Protein AF-A0A537YYG1-F1 (afdb_monomer)

Solvent-accessible surface area (backbone atoms only — not comparable to full-atom values): 2538 Å² total; per-residue (Å²): 135,79,42,74,29,71,38,69,53,69,77,88,65,83,87,48,70,69,55,53,49,54,40,48,53,35,40,52,53,10,60,76,58,77,28,44,64,43,83,45,80,90

Sequence (42 aa):
MTVRCRFAPAPSGSLHVGNVRSALFSWLWARRNDGVFILRVE

pLDDT: mean 92.26, std 6.3, range [65.94, 97.44]

Foldseek 3Di:
DADEFEQEDEPPDDQDPVSVVVLVVRVVVNVVRVHYYYYHYD

Structure (mmCIF, N/CA/C/O backbone):
data_AF-A0A537YYG1-F1
#
_entry.id   AF-A0A537YYG1-F1
#
loop_
_atom_site.group_PDB
_atom_site.id
_atom_site.type_symbol
_atom_site.label_atom_id
_atom_site.label_alt_id
_atom_site.label_comp_id
_atom_site.label_asym_id
_atom_site.label_entity_id
_atom_site.label_seq_id
_atom_site.pdbx_PDB_ins_code
_atom_site.Cartn_x
_atom_site.Cartn_y
_atom_site.Cartn_z
_atom_site.occupancy
_atom_site.B_iso_or_equiv
_atom_site.auth_seq_id
_atom_site.auth_comp_id
_atom_site.auth_asym_id
_atom_site.auth_atom_id
_atom_site.pdbx_PDB_model_num
ATOM 1 N N . MET A 1 1 ? -17.183 11.668 8.490 1.00 65.94 1 MET A N 1
ATOM 2 C CA . MET A 1 1 ? -16.443 11.638 7.208 1.00 65.94 1 MET A CA 1
ATOM 3 C C . MET A 1 1 ? -15.661 10.337 7.160 1.00 65.94 1 MET A C 1
ATOM 5 O O . MET A 1 1 ? -14.934 10.076 8.106 1.00 65.94 1 MET A O 1
ATOM 9 N N . THR A 1 2 ? -15.824 9.517 6.124 1.00 85.69 2 THR A N 1
ATOM 10 C CA . THR A 1 2 ? -15.105 8.236 5.998 1.00 85.69 2 THR A CA 1
ATOM 11 C C . THR A 1 2 ? -13.723 8.478 5.389 1.00 85.69 2 THR A C 1
ATOM 13 O O . THR A 1 2 ? -13.627 9.083 4.319 1.00 85.69 2 THR A O 1
ATOM 16 N N . VAL A 1 3 ? -12.652 8.025 6.050 1.00 93.31 3 VAL A N 1
ATOM 17 C CA . VAL A 1 3 ? -11.276 8.132 5.531 1.00 93.31 3 VAL A CA 1
ATOM 18 C C . VAL A 1 3 ? -11.143 7.270 4.275 1.00 93.31 3 VAL A C 1
ATOM 20 O O . VAL A 1 3 ? -11.566 6.117 4.264 1.00 93.31 3 VAL A O 1
ATOM 23 N N . ARG A 1 4 ? -10.572 7.817 3.197 1.00 95.56 4 ARG A N 1
ATOM 24 C CA . ARG A 1 4 ? -10.350 7.091 1.936 1.00 95.56 4 ARG A CA 1
ATOM 25 C C . ARG A 1 4 ? -8.892 7.217 1.518 1.00 95.56 4 ARG A C 1
ATOM 27 O O . ARG A 1 4 ? -8.418 8.322 1.269 1.00 95.56 4 ARG A O 1
ATOM 34 N N . CYS A 1 5 ? -8.199 6.090 1.411 1.00 96.38 5 CYS A N 1
ATOM 35 C CA . CYS A 1 5 ? -6.814 6.021 0.947 1.00 96.38 5 CYS A CA 1
ATOM 36 C C . CYS A 1 5 ? -6.739 5.264 -0.377 1.00 96.38 5 CYS A C 1
ATOM 38 O O . CYS A 1 5 ? -7.557 4.3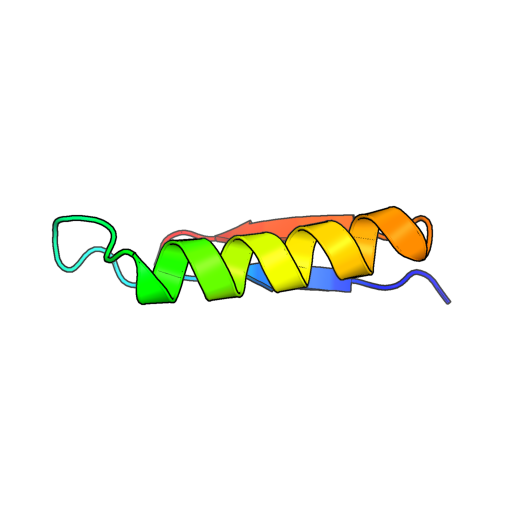80 -0.633 1.00 96.38 5 CYS A O 1
ATOM 40 N N . ARG A 1 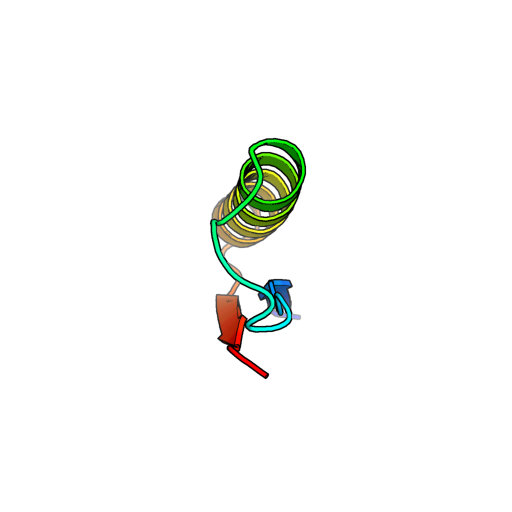6 ? -5.749 5.588 -1.217 1.00 95.12 6 ARG A N 1
ATOM 41 C CA . ARG A 1 6 ? -5.512 4.867 -2.471 1.00 95.12 6 ARG A CA 1
ATOM 42 C C . ARG A 1 6 ? -4.046 4.522 -2.672 1.00 95.12 6 ARG A C 1
ATOM 44 O O . ARG A 1 6 ? -3.175 5.298 -2.291 1.00 95.12 6 ARG A O 1
ATOM 51 N N . PHE A 1 7 ? -3.803 3.405 -3.341 1.00 94.81 7 PHE A N 1
ATOM 52 C CA . PHE A 1 7 ? -2.506 3.043 -3.895 1.00 94.81 7 PHE A CA 1
ATOM 53 C C . PHE A 1 7 ? -2.679 2.788 -5.396 1.00 94.81 7 PHE A C 1
ATOM 55 O O . PHE A 1 7 ? -3.513 1.971 -5.785 1.00 94.81 7 PHE A O 1
ATOM 62 N N . ALA A 1 8 ? -1.947 3.546 -6.215 1.00 93.19 8 ALA A N 1
ATOM 63 C CA . ALA A 1 8 ? -2.036 3.524 -7.673 1.00 93.19 8 ALA A CA 1
ATOM 64 C C . ALA A 1 8 ? -0.638 3.389 -8.304 1.00 93.19 8 ALA A C 1
ATOM 66 O O . ALA A 1 8 ? -0.052 4.404 -8.681 1.00 93.19 8 ALA A O 1
ATOM 67 N N . PRO A 1 9 ? -0.039 2.182 -8.325 1.00 89.50 9 PRO A N 1
ATOM 68 C CA . PRO A 1 9 ? 1.220 1.957 -9.022 1.00 89.50 9 PRO A CA 1
ATOM 69 C C . PRO A 1 9 ? 1.016 1.985 -10.541 1.00 89.50 9 PRO A C 1
ATOM 71 O O . PRO A 1 9 ? 0.001 1.501 -11.040 1.00 89.50 9 PRO A O 1
ATOM 74 N N . ALA A 1 10 ? 2.018 2.498 -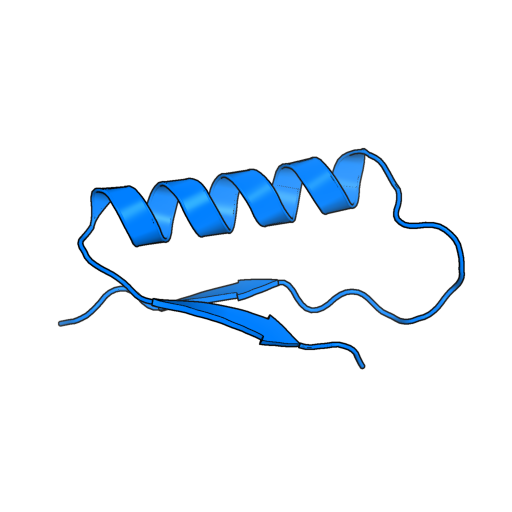11.257 1.00 88.00 10 ALA A N 1
ATOM 75 C CA . ALA A 1 10 ? 2.149 2.297 -12.697 1.00 88.00 10 ALA A CA 1
ATOM 76 C C . ALA A 1 10 ? 2.596 0.849 -12.990 1.00 88.00 10 ALA A C 1
ATOM 78 O O . ALA A 1 10 ? 3.319 0.264 -12.171 1.00 88.00 10 ALA A O 1
ATOM 79 N N . PRO A 1 11 ? 2.258 0.268 -14.154 1.00 82.00 11 PRO A N 1
ATOM 80 C CA . PRO A 1 11 ? 2.478 -1.137 -14.464 1.00 82.00 11 PRO A CA 1
ATOM 81 C C . PRO A 1 11 ? 3.865 -1.313 -15.099 1.00 82.00 11 PRO A C 1
ATOM 83 O O . PRO A 1 11 ? 4.031 -1.971 -16.122 1.00 82.00 11 PRO A O 1
ATOM 86 N N . SER A 1 12 ? 4.886 -0.681 -14.517 1.00 84.50 12 SER A N 1
ATOM 87 C CA . SER A 1 12 ? 6.243 -0.610 -15.075 1.00 84.50 12 SER A CA 1
ATOM 88 C C . SER A 1 12 ? 7.105 -1.848 -14.787 1.00 84.50 12 SER A C 1
ATOM 90 O O . SER A 1 12 ? 8.314 -1.823 -15.008 1.00 84.50 12 SER A O 1
ATOM 92 N N . GLY A 1 13 ? 6.496 -2.936 -14.303 1.00 82.75 13 GLY A N 1
ATOM 93 C CA . GLY A 1 13 ? 7.160 -4.198 -13.983 1.00 82.75 13 GLY A CA 1
ATOM 94 C C . GLY A 1 13 ? 6.972 -4.610 -12.523 1.00 82.75 13 GLY A C 1
ATOM 95 O O . GLY A 1 13 ? 5.887 -4.480 -11.957 1.00 82.75 13 GLY A O 1
ATOM 96 N N . SER A 1 14 ? 8.028 -5.150 -11.915 1.00 86.50 14 SER A N 1
ATOM 97 C CA . SER A 1 14 ? 7.995 -5.697 -10.555 1.00 86.50 14 SER A CA 1
ATOM 98 C C . SER A 1 14 ? 7.649 -4.637 -9.507 1.00 86.50 14 SER A C 1
ATOM 100 O O . SER A 1 14 ? 8.188 -3.529 -9.502 1.00 86.50 14 SER A O 1
ATOM 102 N N . LEU A 1 15 ? 6.788 -5.001 -8.558 1.00 87.56 15 LEU A N 1
ATOM 103 C CA . LEU A 1 15 ? 6.361 -4.100 -7.493 1.00 87.56 15 LEU A CA 1
ATOM 104 C C . LEU A 1 15 ? 7.513 -3.880 -6.499 1.00 87.56 15 LEU A C 1
ATOM 106 O O . LEU A 1 15 ? 7.902 -4.780 -5.757 1.00 87.56 15 LEU A O 1
ATOM 110 N N . HIS A 1 16 ? 8.087 -2.677 -6.507 1.00 91.19 16 HIS A N 1
ATOM 111 C CA . HIS A 1 16 ? 9.218 -2.333 -5.645 1.00 91.19 16 HIS A CA 1
ATOM 112 C C . HIS A 1 16 ? 8.826 -2.307 -4.154 1.00 91.19 16 HIS A C 1
ATOM 114 O O . HIS A 1 16 ? 7.718 -1.904 -3.796 1.00 91.19 16 HIS A O 1
ATOM 120 N N . VAL A 1 17 ? 9.756 -2.652 -3.255 1.00 93.31 17 VAL A N 1
ATOM 121 C CA . VAL A 1 17 ? 9.513 -2.681 -1.797 1.00 93.31 17 VAL A CA 1
ATOM 122 C C . VAL A 1 17 ? 9.066 -1.324 -1.236 1.00 93.31 17 VAL A C 1
ATOM 124 O O . VAL A 1 17 ? 8.196 -1.264 -0.368 1.00 93.31 17 VAL A O 1
ATOM 127 N N . GLY A 1 18 ? 9.582 -0.216 -1.776 1.00 92.50 18 GLY A N 1
ATOM 128 C CA . GLY A 1 18 ? 9.122 1.129 -1.423 1.00 92.50 18 GLY A CA 1
ATOM 129 C C . GLY A 1 18 ? 7.643 1.363 -1.753 1.00 92.50 18 GLY A C 1
ATOM 130 O O . GLY A 1 18 ? 6.925 1.962 -0.954 1.00 92.50 18 GLY A O 1
ATOM 131 N N . ASN A 1 19 ? 7.161 0.815 -2.872 1.00 92.12 19 ASN A N 1
ATOM 132 C CA . ASN A 1 19 ? 5.754 0.891 -3.262 1.00 92.12 19 ASN A CA 1
ATOM 133 C C . ASN A 1 19 ? 4.873 0.047 -2.332 1.00 92.12 19 ASN A C 1
ATOM 135 O O . ASN A 1 19 ? 3.831 0.523 -1.884 1.00 92.12 19 ASN A O 1
ATOM 139 N N . VAL A 1 20 ? 5.329 -1.157 -1.967 1.00 94.19 20 VAL A N 1
ATOM 140 C CA . VAL A 1 20 ? 4.653 -2.007 -0.969 1.00 94.19 20 VAL A CA 1
ATOM 141 C C . VAL A 1 20 ? 4.526 -1.275 0.367 1.00 94.19 20 VAL A C 1
ATOM 143 O O . VAL A 1 20 ? 3.453 -1.271 0.967 1.00 94.19 20 VAL A O 1
ATOM 146 N N . ARG A 1 21 ? 5.588 -0.596 0.816 1.00 95.94 21 ARG A N 1
ATOM 147 C CA . ARG A 1 21 ? 5.564 0.193 2.054 1.00 95.94 21 ARG A CA 1
ATOM 148 C C . ARG A 1 21 ? 4.514 1.305 1.989 1.00 95.94 21 ARG A C 1
ATOM 150 O O . ARG A 1 21 ? 3.721 1.441 2.916 1.00 95.94 21 ARG A O 1
ATOM 157 N N . SER A 1 22 ? 4.466 2.068 0.898 1.00 94.62 22 SER A N 1
ATOM 158 C CA . SER A 1 22 ? 3.471 3.135 0.707 1.00 94.62 22 SER A CA 1
ATOM 159 C C . SER A 1 22 ? 2.031 2.605 0.676 1.00 94.62 22 SER A C 1
ATOM 161 O O . SER A 1 22 ? 1.133 3.211 1.272 1.00 94.62 22 SER A O 1
ATOM 163 N N . ALA A 1 23 ? 1.811 1.450 0.040 1.00 95.69 23 ALA A N 1
ATOM 164 C CA . ALA A 1 23 ? 0.524 0.760 0.039 1.00 95.69 23 ALA A CA 1
ATOM 165 C C . ALA A 1 23 ? 0.121 0.318 1.454 1.00 95.69 23 ALA A C 1
ATOM 167 O O . ALA A 1 23 ? -1.006 0.568 1.881 1.00 95.69 23 ALA A O 1
ATOM 168 N N . LEU A 1 24 ? 1.059 -0.268 2.205 1.00 96.69 24 LEU A N 1
ATOM 169 C CA . LEU A 1 24 ? 0.842 -0.740 3.570 1.00 96.69 24 LEU A CA 1
ATOM 170 C C . LEU A 1 24 ? 0.483 0.406 4.522 1.00 96.69 24 LEU A C 1
ATOM 172 O O . LEU A 1 24 ? -0.468 0.278 5.285 1.00 96.69 24 LEU A O 1
ATOM 176 N N . PHE A 1 25 ? 1.189 1.538 4.455 1.00 9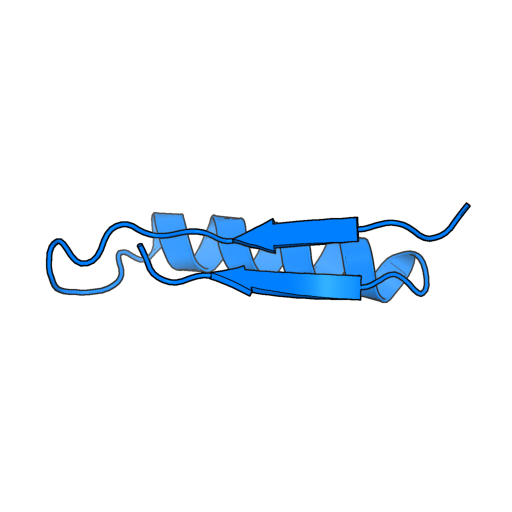6.69 25 PHE A N 1
ATOM 177 C CA . PHE A 1 25 ? 0.861 2.717 5.267 1.00 96.69 25 PHE A CA 1
ATOM 178 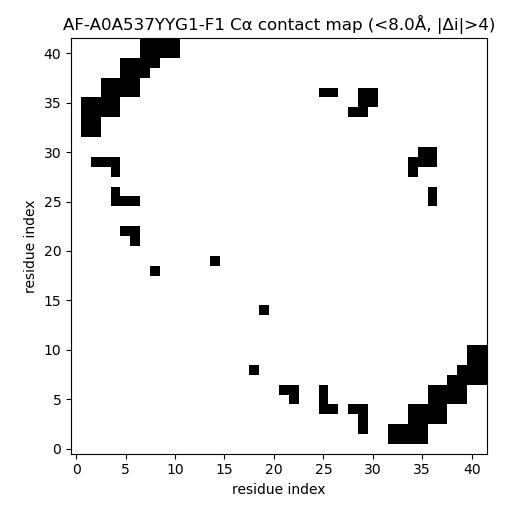C C . PHE A 1 25 ? -0.543 3.242 4.966 1.00 96.69 25 PHE A C 1
ATOM 180 O O . PHE A 1 25 ? -1.323 3.498 5.882 1.00 96.69 25 PHE A O 1
ATOM 187 N N . SER A 1 26 ? -0.880 3.353 3.681 1.00 96.50 26 SER A N 1
ATOM 188 C CA . SER A 1 26 ? -2.202 3.796 3.233 1.00 96.50 26 SER A CA 1
ATOM 189 C C . SER A 1 26 ? -3.310 2.847 3.701 1.00 96.50 26 SER A C 1
ATOM 191 O O . SER A 1 26 ? -4.373 3.291 4.132 1.00 96.50 26 SER A O 1
ATOM 193 N N . TRP A 1 27 ? -3.055 1.538 3.666 1.00 96.81 27 TRP A N 1
ATOM 194 C CA . TRP A 1 27 ? -3.982 0.517 4.145 1.00 96.81 27 TRP A CA 1
ATOM 195 C C . TRP A 1 27 ? -4.148 0.541 5.668 1.00 96.81 27 TRP A C 1
ATOM 197 O O . TRP A 1 27 ? -5.276 0.546 6.156 1.00 96.81 27 TRP A O 1
ATOM 207 N N . LEU A 1 28 ? -3.050 0.617 6.428 1.00 97.44 28 LEU A N 1
ATOM 208 C CA . LEU A 1 28 ? -3.085 0.692 7.892 1.00 97.44 28 LEU A CA 1
ATOM 209 C C . LEU A 1 28 ? -3.802 1.954 8.378 1.00 97.44 28 LEU A C 1
ATOM 211 O O . LEU A 1 28 ? -4.571 1.891 9.335 1.00 97.44 28 LEU A O 1
ATOM 215 N N . TRP A 1 29 ? -3.586 3.089 7.709 1.00 97.00 29 TRP A N 1
ATOM 216 C CA . TRP A 1 29 ? -4.266 4.338 8.037 1.00 97.00 29 TRP A CA 1
ATOM 217 C C . TRP A 1 29 ? -5.772 4.258 7.781 1.00 97.00 29 TRP A C 1
ATOM 219 O O . TRP A 1 29 ? -6.557 4.641 8.649 1.00 97.00 29 TRP A O 1
ATOM 229 N N . ALA A 1 30 ? -6.181 3.712 6.632 1.00 97.12 30 ALA A N 1
ATOM 230 C CA . ALA A 1 30 ? -7.592 3.475 6.344 1.00 97.12 30 ALA A CA 1
ATOM 231 C C . ALA A 1 30 ? -8.206 2.515 7.374 1.00 97.12 30 ALA A C 1
ATOM 233 O O . ALA A 1 30 ? -9.236 2.834 7.955 1.00 97.12 30 ALA A O 1
ATOM 234 N N . ARG A 1 31 ? -7.534 1.399 7.683 1.00 95.88 31 ARG A N 1
ATOM 235 C CA . ARG A 1 31 ? -8.008 0.405 8.655 1.00 95.88 31 ARG A CA 1
ATOM 236 C C . ARG A 1 31 ? -8.158 0.973 10.068 1.00 95.88 31 ARG A C 1
ATOM 238 O O . ARG A 1 31 ? -9.123 0.647 10.741 1.00 95.88 31 ARG A O 1
ATOM 245 N N . ARG A 1 32 ? -7.225 1.817 10.522 1.00 97.06 32 ARG A N 1
ATOM 246 C CA . ARG A 1 32 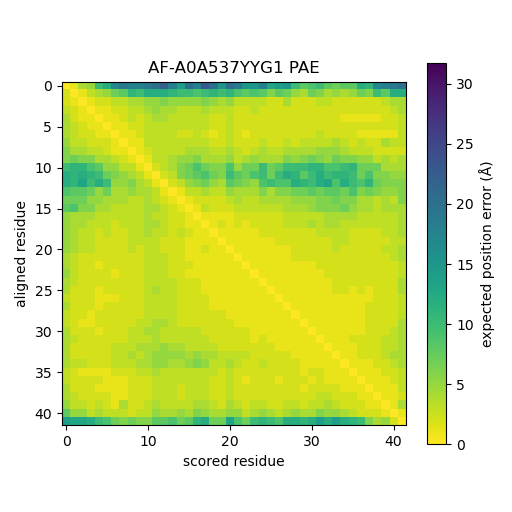? -7.279 2.447 11.854 1.00 97.06 32 ARG A CA 1
ATOM 247 C C . ARG A 1 32 ? -8.461 3.409 12.015 1.00 97.06 32 ARG A C 1
ATOM 249 O O . ARG A 1 32 ? -8.892 3.639 13.137 1.00 97.06 32 ARG A O 1
ATOM 256 N N . ASN A 1 33 ? -8.931 3.999 10.920 1.00 96.81 33 ASN A N 1
ATOM 257 C CA . ASN A 1 33 ? -9.979 5.019 10.925 1.00 96.81 33 ASN A CA 1
ATOM 258 C C . ASN A 1 33 ? -11.314 4.496 10.360 1.00 96.81 33 ASN A C 1
ATOM 260 O O . ASN A 1 33 ? -12.103 5.302 9.866 1.00 96.81 33 ASN A O 1
ATOM 264 N N . ASP A 1 34 ? -11.524 3.172 10.341 1.00 96.38 34 ASP A N 1
ATOM 265 C CA . ASP A 1 34 ? -12.705 2.521 9.741 1.00 96.38 34 ASP A CA 1
ATOM 266 C C . ASP A 1 34 ? -13.024 3.050 8.327 1.00 96.38 34 ASP A C 1
ATOM 268 O O . ASP A 1 34 ? -14.166 3.280 7.923 1.00 96.38 34 ASP A O 1
ATOM 272 N N . GLY A 1 35 ? -11.953 3.313 7.581 1.00 96.25 35 GLY A N 1
ATOM 273 C CA . GLY A 1 35 ? -11.963 3.883 6.251 1.00 96.25 35 GLY A CA 1
ATOM 274 C C . GLY A 1 35 ? -11.883 2.838 5.144 1.00 96.25 35 GLY A C 1
ATOM 275 O O . GLY A 1 35 ? -11.847 1.630 5.366 1.00 96.25 35 GLY A O 1
ATOM 276 N N . VAL A 1 36 ? -11.801 3.325 3.910 1.00 96.81 36 VAL A N 1
ATOM 277 C CA . VAL A 1 36 ? -11.728 2.500 2.701 1.00 96.81 36 VAL A CA 1
ATOM 278 C C . VAL A 1 36 ? -10.354 2.642 2.057 1.00 96.81 36 VAL A C 1
ATOM 280 O O . VAL A 1 36 ? -9.885 3.753 1.804 1.00 96.81 36 VAL A O 1
ATOM 283 N N . PHE A 1 37 ? -9.726 1.511 1.747 1.00 97.19 37 PHE A N 1
ATOM 284 C CA . PHE A 1 37 ? -8.498 1.447 0.961 1.00 97.19 37 PHE A CA 1
ATOM 285 C C . PHE A 1 37 ? -8.815 1.025 -0.478 1.00 97.19 37 PHE A C 1
ATOM 287 O O . PHE A 1 37 ? -9.491 0.023 -0.697 1.00 97.19 37 PHE A O 1
ATOM 294 N N . ILE A 1 38 ? -8.330 1.789 -1.457 1.00 96.06 38 ILE A N 1
ATOM 295 C CA . ILE A 1 38 ? -8.591 1.579 -2.883 1.00 96.06 38 ILE A CA 1
ATOM 296 C C . ILE A 1 38 ? -7.282 1.225 -3.590 1.00 96.06 38 ILE A C 1
ATOM 298 O O . ILE A 1 38 ? -6.353 2.032 -3.635 1.00 96.06 38 ILE A O 1
ATOM 302 N N . LEU A 1 39 ? -7.231 0.043 -4.197 1.00 93.94 39 LEU A N 1
ATOM 303 C CA . LEU A 1 39 ? -6.173 -0.332 -5.128 1.00 93.94 39 LEU A CA 1
ATOM 304 C C . LEU A 1 39 ? -6.6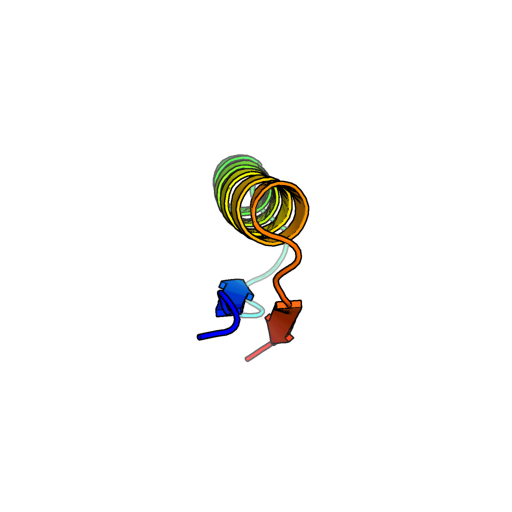05 0.047 -6.548 1.00 93.94 39 LEU A C 1
ATOM 306 O O . LEU A 1 39 ? -7.664 -0.379 -7.004 1.00 93.94 39 LEU A O 1
ATOM 310 N N . ARG A 1 40 ? -5.794 0.845 -7.244 1.00 93.31 40 ARG A N 1
ATOM 311 C CA . ARG A 1 40 ? -5.938 1.097 -8.685 1.00 93.31 40 ARG A CA 1
ATOM 312 C C . ARG A 1 40 ? -4.668 0.642 -9.379 1.00 93.31 40 ARG A C 1
ATOM 314 O O . ARG A 1 40 ? -3.595 0.871 -8.853 1.00 93.31 40 ARG A O 1
ATOM 321 N N . VAL A 1 41 ? -4.784 0.024 -10.539 1.00 88.38 41 VAL A N 1
ATOM 322 C CA . VAL A 1 41 ? -3.639 -0.226 -11.416 1.00 88.38 41 VAL A CA 1
ATOM 323 C C . VAL A 1 41 ? -3.866 0.666 -12.625 1.00 88.38 41 VAL A C 1
ATOM 325 O O . VAL A 1 41 ? -4.933 0.585 -13.237 1.00 88.38 41 VAL A O 1
ATOM 328 N N . GLU A 1 42 ? -2.943 1.594 -12.859 1.00 78.38 42 GLU A N 1
ATOM 329 C CA . GLU A 1 42 ? -2.884 2.380 -14.101 1.00 78.38 42 GLU A CA 1
ATOM 330 C C . GLU A 1 42 ? -1.899 1.730 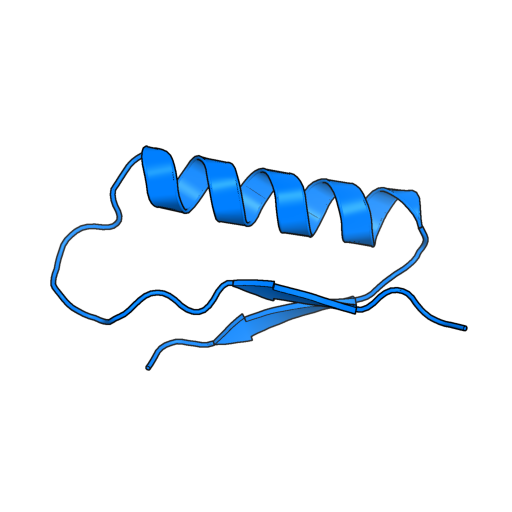-15.062 1.00 78.38 42 GLU A C 1
ATOM 332 O O . GLU A 1 42 ? -1.088 0.921 -14.560 1.00 78.38 42 GLU A O 1
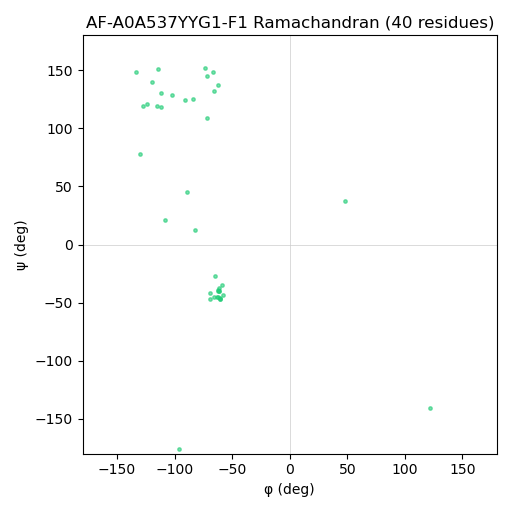#

Nearest PDB structures (foldseek):
  8i1u-assembly1_Q  TM=4.236E-01  e=5.715E+00  Homo sapiens

Mean predicted aligned error: 3.38 Å

Radius of gyration: 10.94 Å; Cα contacts (8 Å, |Δi|>4): 56; chains: 1; bounding box: 26×17×27 Å

Secondary structure (DSSP, 8-state):
---EEEE----SSS--HHHHHHHHHHHHHHHHTT-EEEE---